Protein AF-A0A3D4NEM4-F1 (afdb_monomer)

Sequence (146 aa):
MVTKKMFQANRDSTIRMKALLQDLSDQQLLSVMPNGWSVSVTLAHLAFWDNRVIHLIESSKKEGKVNPSNFEDSINDIMEPFLRAIPAAEAAAMAVRNAETLDLMLEECSDELLNQLDVVNHRWVDRSLHRNSHLDEIEALLKTAD

Foldseek 3Di:
DVVVVVVVVVVVVVVVVVVVVVPDDPVQQQDADPVRDGVVRVVVVVLLVVLLVVQQVVVCVVVVHRDPPDCVVCVCVSCVVVLVVDDPVRNVVVVVVVVVVLVVVLVVDDPVVLVVVCVVPVCSNVVCVVVVVVVVVVVVVVVVVD

Solvent-accessible surface area (backbone atoms only — not comparable to full-atom values): 8395 Å² total; per-residue (Å²): 117,66,67,65,51,53,56,49,51,56,49,52,52,51,51,51,51,54,58,54,59,75,75,56,50,74,70,57,36,62,39,68,43,98,88,72,43,27,44,48,55,52,51,51,50,54,52,48,58,52,38,46,52,50,50,39,54,53,52,14,62,75,69,75,42,90,52,86,65,59,62,83,78,46,43,63,74,49,41,45,72,59,60,68,69,45,56,68,70,56,50,56,50,48,55,50,55,52,48,57,51,47,53,55,52,60,73,70,48,52,70,69,58,52,51,59,46,32,75,76,37,49,57,76,69,47,46,61,71,55,52,47,59,53,49,51,54,51,51,55,52,57,71,71,74,115

Radius of gyration: 20.89 Å; Cα contacts (8 Å, |Δi|>4): 49; chains: 1; bounding box: 42×61×44 Å

Structure (mmCIF, N/CA/C/O backbone):
data_AF-A0A3D4NEM4-F1
#
_entry.id   AF-A0A3D4NEM4-F1
#
loop_
_atom_site.group_PDB
_atom_site.id
_atom_site.type_symbol
_atom_site.label_atom_id
_atom_site.label_alt_id
_atom_site.label_comp_id
_atom_site.label_asym_id
_atom_site.label_entity_id
_atom_site.label_seq_id
_atom_site.pdbx_PDB_ins_code
_atom_site.Cartn_x
_atom_site.Cartn_y
_atom_site.Cartn_z
_atom_site.occupancy
_atom_site.B_iso_or_equiv
_atom_site.auth_seq_id
_atom_site.auth_comp_id
_atom_site.auth_asym_id
_atom_site.auth_atom_id
_atom_site.pdbx_PDB_model_num
ATOM 1 N N . MET A 1 1 ? 1.035 36.791 5.334 1.00 66.31 1 MET A N 1
ATOM 2 C CA . MET A 1 1 ? 2.490 36.531 5.193 1.00 66.31 1 MET A CA 1
ATOM 3 C C . MET A 1 1 ? 2.848 35.049 5.333 1.00 66.31 1 MET A C 1
ATOM 5 O O . MET A 1 1 ? 3.611 34.573 4.506 1.00 66.31 1 MET A O 1
ATOM 9 N N . VAL A 1 2 ? 2.263 34.294 6.277 1.00 76.19 2 VAL A N 1
ATOM 10 C CA . VAL A 1 2 ? 2.565 32.855 6.479 1.00 76.19 2 VAL A CA 1
ATOM 11 C C . VAL A 1 2 ? 2.064 31.956 5.335 1.00 76.19 2 VAL A C 1
ATOM 13 O O . VAL A 1 2 ? 2.837 31.181 4.788 1.00 76.19 2 VAL A O 1
ATOM 16 N N . THR A 1 3 ? 0.819 32.122 4.876 1.00 83.25 3 THR A N 1
ATOM 17 C CA . THR A 1 3 ? 0.235 31.296 3.797 1.00 83.25 3 THR A CA 1
ATOM 18 C C . THR A 1 3 ? 0.995 31.383 2.473 1.00 83.25 3 THR A C 1
ATOM 20 O O . THR A 1 3 ? 1.266 30.366 1.845 1.00 83.25 3 THR A O 1
ATOM 23 N N . LYS A 1 4 ? 1.422 32.590 2.072 1.00 83.19 4 LYS A N 1
ATOM 24 C CA . LYS A 1 4 ? 2.245 32.771 0.863 1.00 83.19 4 LYS A CA 1
ATOM 25 C C . LYS A 1 4 ? 3.601 32.063 0.983 1.00 83.19 4 LYS A C 1
ATOM 27 O O . LYS A 1 4 ? 4.058 31.487 0.003 1.00 83.19 4 LYS A O 1
ATOM 32 N N . LYS A 1 5 ? 4.207 32.059 2.179 1.00 91.81 5 LYS A N 1
ATOM 33 C CA . LYS A 1 5 ? 5.460 31.341 2.458 1.00 91.81 5 LYS A CA 1
ATOM 34 C C . LYS A 1 5 ? 5.275 29.820 2.372 1.00 91.81 5 LYS A C 1
ATOM 36 O O . LYS A 1 5 ? 6.119 29.162 1.781 1.00 91.81 5 LYS A O 1
ATOM 41 N N . MET A 1 6 ? 4.164 29.278 2.885 1.00 94.56 6 MET A N 1
ATOM 42 C CA . MET A 1 6 ? 3.843 27.844 2.767 1.00 94.56 6 MET A CA 1
ATOM 43 C C . MET A 1 6 ? 3.659 27.419 1.306 1.00 94.56 6 MET A C 1
ATOM 45 O O . MET A 1 6 ? 4.248 26.439 0.868 1.00 94.56 6 MET A O 1
ATOM 49 N N . PHE A 1 7 ? 2.908 28.193 0.517 1.00 96.12 7 PHE A N 1
ATOM 50 C CA . PHE A 1 7 ? 2.728 27.887 -0.905 1.00 96.12 7 PHE A CA 1
ATOM 51 C C . PHE A 1 7 ? 4.034 27.958 -1.693 1.00 96.12 7 PHE A C 1
ATOM 53 O O . PHE A 1 7 ? 4.228 27.160 -2.605 1.00 96.12 7 PHE A O 1
ATOM 60 N N . GLN A 1 8 ? 4.926 28.891 -1.352 1.00 95.75 8 GLN A N 1
ATOM 61 C CA . GLN A 1 8 ? 6.250 28.933 -1.962 1.00 95.75 8 GLN A CA 1
ATOM 62 C C . GLN A 1 8 ? 7.067 27.692 -1.588 1.00 95.75 8 GLN A C 1
ATOM 64 O O . GLN A 1 8 ? 7.562 27.022 -2.483 1.00 95.75 8 GLN A O 1
ATOM 69 N N . ALA A 1 9 ? 7.105 27.320 -0.307 1.00 97.06 9 ALA A N 1
ATOM 70 C CA . ALA A 1 9 ? 7.818 26.128 0.149 1.00 97.06 9 ALA A CA 1
ATOM 71 C C . ALA A 1 9 ? 7.327 24.838 -0.540 1.00 97.06 9 ALA A C 1
ATOM 73 O O . ALA A 1 9 ? 8.149 24.028 -0.959 1.00 97.06 9 ALA A O 1
ATOM 74 N N . ASN A 1 10 ? 6.012 24.676 -0.731 1.00 97.81 10 ASN A N 1
ATOM 75 C CA . ASN A 1 10 ? 5.445 23.528 -1.454 1.00 97.81 10 ASN A CA 1
ATOM 76 C C . ASN A 1 10 ? 5.862 23.505 -2.936 1.00 97.81 10 ASN A C 1
ATOM 78 O O . ASN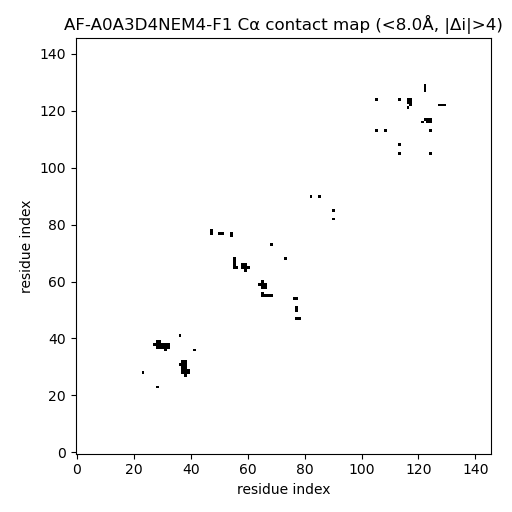 A 1 10 ? 6.097 22.444 -3.517 1.00 97.81 10 ASN A O 1
ATOM 82 N N . ARG A 1 11 ? 5.951 24.676 -3.580 1.00 98.06 11 ARG A N 1
ATOM 83 C CA . ARG A 1 11 ? 6.441 24.767 -4.964 1.00 98.06 11 ARG A CA 1
ATOM 84 C C . ARG A 1 11 ? 7.927 24.451 -5.039 1.00 98.06 11 ARG A C 1
ATOM 86 O O . ARG A 1 11 ? 8.325 23.674 -5.900 1.00 98.06 11 ARG A O 1
ATOM 93 N N . ASP A 1 12 ? 8.719 25.004 -4.129 1.00 98.12 12 ASP A N 1
ATOM 94 C CA . ASP A 1 12 ? 10.164 24.785 -4.079 1.00 98.12 12 ASP A CA 1
ATOM 95 C C . ASP A 1 12 ? 10.488 23.301 -3.852 1.00 98.12 12 ASP A C 1
ATOM 97 O O . ASP A 1 12 ? 11.355 22.750 -4.532 1.00 98.12 12 ASP A O 1
ATOM 101 N N . SER A 1 13 ? 9.751 22.616 -2.968 1.00 98.12 13 SER A N 1
ATOM 102 C CA . SER A 1 13 ? 9.912 21.171 -2.761 1.00 98.12 13 SER A CA 1
ATOM 103 C C . SER A 1 13 ? 9.538 20.362 -4.007 1.00 98.12 13 SER A C 1
ATOM 105 O O . SER A 1 13 ? 10.269 19.443 -4.374 1.00 98.12 13 SER A O 1
ATOM 107 N N . THR A 1 14 ? 8.468 20.744 -4.711 1.00 98.31 14 THR A N 1
ATOM 108 C CA . THR A 1 14 ? 8.068 20.116 -5.982 1.00 98.31 14 THR A CA 1
ATOM 109 C C . THR A 1 14 ? 9.139 20.299 -7.062 1.00 98.31 14 THR A C 1
ATOM 111 O O . THR A 1 14 ? 9.471 19.350 -7.771 1.00 98.31 14 THR A O 1
ATOM 114 N N . ILE A 1 15 ? 9.701 21.506 -7.194 1.00 98.25 15 ILE A N 1
ATOM 115 C CA . ILE A 1 15 ? 10.774 21.805 -8.157 1.00 98.25 15 ILE A CA 1
ATOM 116 C C . ILE A 1 15 ? 12.010 20.962 -7.844 1.00 98.25 15 ILE A C 1
ATOM 118 O O . ILE A 1 15 ? 12.564 20.327 -8.739 1.00 98.25 15 ILE A O 1
ATOM 122 N N . ARG A 1 16 ? 12.406 20.903 -6.569 1.00 98.00 16 ARG A N 1
ATOM 123 C CA . ARG A 1 16 ? 13.533 20.082 -6.120 1.00 98.00 16 ARG A CA 1
ATOM 124 C C . ARG A 1 16 ? 13.319 18.600 -6.423 1.00 98.00 16 ARG A C 1
ATOM 126 O O . ARG A 1 16 ? 14.247 17.951 -6.892 1.00 98.00 16 ARG A O 1
ATOM 133 N N . MET A 1 17 ? 12.120 18.071 -6.174 1.00 97.88 17 MET A N 1
ATOM 134 C CA . MET A 1 17 ? 11.792 16.677 -6.484 1.00 97.88 17 MET A CA 1
ATOM 135 C C . MET A 1 17 ? 11.901 16.403 -7.986 1.00 97.88 17 MET A C 1
ATOM 137 O O . MET A 1 17 ? 12.536 15.432 -8.378 1.00 97.88 17 MET A O 1
ATOM 141 N N . LYS A 1 18 ? 11.360 17.286 -8.835 1.00 97.56 18 LYS A N 1
ATOM 142 C CA . LYS A 1 18 ? 11.472 17.154 -10.297 1.00 97.56 18 LYS A CA 1
ATOM 143 C C . LYS A 1 18 ? 12.923 17.148 -10.773 1.00 97.56 18 LYS A C 1
ATOM 145 O O . LYS A 1 18 ? 13.278 16.280 -11.557 1.00 97.56 18 LYS A O 1
ATOM 150 N N . ALA A 1 19 ? 13.738 18.085 -10.288 1.00 96.94 19 ALA A N 1
ATOM 151 C CA . ALA A 1 19 ? 15.153 18.157 -10.645 1.00 96.94 19 ALA A CA 1
ATOM 152 C C . ALA A 1 19 ? 15.901 16.882 -10.227 1.00 96.94 19 ALA A C 1
ATOM 154 O O . ALA A 1 19 ? 16.622 16.311 -11.030 1.00 96.94 19 ALA A O 1
ATOM 155 N N . LEU A 1 20 ? 15.657 16.384 -9.008 1.00 96.62 20 LEU A N 1
ATOM 156 C CA . LEU A 1 20 ? 16.258 15.136 -8.539 1.00 96.62 20 LEU A CA 1
ATOM 157 C C . LEU A 1 20 ? 15.902 13.952 -9.448 1.00 96.62 20 LEU A C 1
ATOM 159 O O . LEU A 1 20 ? 16.785 13.194 -9.824 1.00 96.62 20 LEU A O 1
ATOM 163 N N . LEU A 1 21 ? 14.622 13.786 -9.794 1.00 95.06 21 LEU A N 1
ATOM 164 C CA . LEU A 1 21 ? 14.157 12.633 -10.571 1.00 95.06 21 LEU A CA 1
ATOM 165 C C . LEU A 1 21 ? 14.619 12.648 -12.034 1.00 95.06 21 LEU A C 1
ATOM 167 O O . LEU A 1 21 ? 14.684 11.584 -12.637 1.00 95.06 21 LEU A O 1
ATOM 171 N N . GLN A 1 22 ? 14.943 13.814 -12.601 1.00 95.12 22 GLN A N 1
ATOM 172 C CA . GLN A 1 22 ? 15.492 13.906 -13.961 1.00 95.12 22 GLN A CA 1
ATOM 173 C C . GLN A 1 22 ? 16.869 13.244 -14.091 1.00 95.12 22 GLN A C 1
ATOM 175 O O . GLN A 1 22 ? 17.193 12.735 -15.161 1.00 95.12 22 GLN A O 1
ATOM 180 N N . ASP A 1 23 ? 17.643 13.226 -13.007 1.00 91.19 23 ASP A N 1
ATOM 181 C CA . ASP A 1 23 ? 19.025 12.746 -13.002 1.00 91.19 23 ASP A CA 1
ATOM 182 C C . ASP A 1 23 ? 19.161 11.300 -12.483 1.00 91.19 23 ASP A C 1
ATOM 184 O O . ASP A 1 23 ? 20.266 10.751 -12.470 1.00 91.19 23 ASP A O 1
ATOM 188 N N . LEU A 1 24 ? 18.067 10.670 -12.031 1.00 95.38 24 LEU A N 1
ATOM 189 C CA . LEU A 1 24 ? 18.098 9.298 -11.517 1.00 95.38 24 LEU A CA 1
ATOM 190 C C . LEU A 1 24 ? 17.959 8.270 -12.642 1.00 95.38 24 LEU A C 1
ATOM 192 O O . LEU A 1 24 ? 17.007 8.285 -13.416 1.00 95.38 24 LEU A O 1
ATOM 196 N N . SER A 1 25 ? 18.877 7.310 -12.657 1.00 96.19 25 SER A N 1
ATOM 197 C CA . SER A 1 25 ? 18.755 6.078 -13.439 1.00 96.19 25 SER A CA 1
ATOM 198 C C . SER A 1 25 ? 17.863 5.042 -12.747 1.00 96.19 25 SER A C 1
ATOM 200 O O . SER A 1 25 ? 17.697 5.057 -11.523 1.00 96.19 25 SER A O 1
ATOM 202 N N . ASP A 1 26 ? 17.379 4.060 -13.510 1.00 95.19 26 ASP A N 1
ATOM 203 C CA . ASP A 1 26 ? 16.593 2.935 -12.984 1.00 95.19 26 ASP A CA 1
ATOM 204 C C . ASP A 1 26 ? 17.329 2.176 -11.868 1.00 95.19 26 ASP A C 1
ATOM 206 O O . ASP A 1 26 ? 16.736 1.802 -10.857 1.00 95.19 26 ASP A O 1
ATOM 2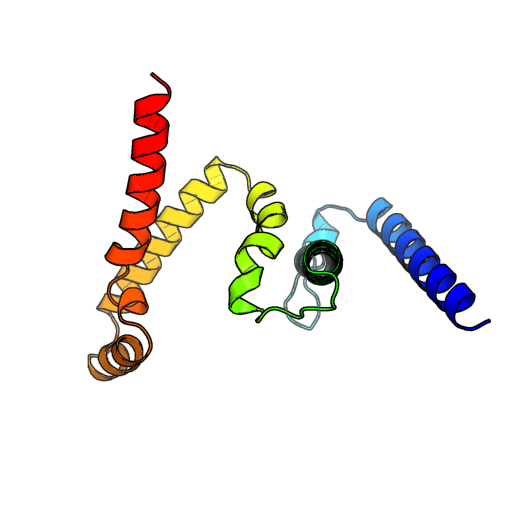10 N N . GLN A 1 27 ? 18.651 2.011 -11.983 1.00 97.00 27 GLN A N 1
ATOM 211 C CA . GLN A 1 27 ? 19.453 1.359 -10.944 1.00 97.00 27 GLN A CA 1
ATOM 212 C C . GLN A 1 27 ? 19.492 2.174 -9.641 1.00 97.00 27 GLN A C 1
ATOM 214 O O . GLN A 1 27 ? 19.472 1.610 -8.544 1.00 97.00 27 GLN A O 1
ATOM 219 N N . GLN A 1 28 ? 19.517 3.504 -9.739 1.00 97.50 28 GLN A N 1
ATOM 220 C CA . GLN A 1 28 ? 19.456 4.371 -8.563 1.00 97.50 28 GLN A CA 1
ATOM 221 C C . GLN A 1 28 ? 18.066 4.351 -7.924 1.00 97.50 28 GLN A C 1
ATOM 223 O O . GLN A 1 28 ? 17.968 4.348 -6.699 1.00 97.50 28 GLN A O 1
ATOM 228 N N . LEU A 1 29 ? 16.998 4.247 -8.720 1.00 97.06 29 LEU A N 1
ATOM 229 C CA . LEU A 1 29 ? 15.640 4.057 -8.200 1.00 97.06 29 LEU A CA 1
ATOM 230 C C . LEU A 1 29 ? 15.500 2.750 -7.398 1.00 97.06 29 LEU A C 1
ATOM 232 O O . LEU A 1 29 ? 14.749 2.702 -6.424 1.00 97.06 29 LEU A O 1
ATOM 236 N N . LEU A 1 30 ? 16.264 1.714 -7.747 1.00 97.50 30 LEU A N 1
ATOM 237 C CA . LEU A 1 30 ? 16.294 0.435 -7.028 1.00 97.50 30 LEU A CA 1
ATOM 238 C C . LEU A 1 30 ? 17.242 0.419 -5.816 1.00 97.50 30 LEU A C 1
ATOM 240 O O . LEU A 1 30 ? 17.281 -0.571 -5.086 1.00 97.50 30 LEU A O 1
ATOM 244 N N . SER A 1 31 ? 17.997 1.492 -5.566 1.00 97.69 31 SER A N 1
ATOM 245 C CA . SER A 1 31 ? 18.957 1.535 -4.457 1.00 97.69 31 SER A CA 1
ATOM 246 C C . SER A 1 31 ? 18.252 1.515 -3.101 1.00 97.69 31 SER A C 1
ATOM 248 O O . SER A 1 31 ? 17.332 2.297 -2.867 1.00 97.69 31 SER A O 1
ATOM 250 N N . VAL A 1 32 ? 18.702 0.632 -2.205 1.00 98.00 32 VAL A N 1
ATOM 251 C CA . VAL A 1 32 ? 18.116 0.428 -0.872 1.00 98.00 32 VAL A CA 1
ATOM 252 C C . VAL A 1 32 ? 18.661 1.452 0.126 1.00 98.00 32 VAL A C 1
ATOM 254 O O . VAL A 1 32 ? 19.869 1.627 0.276 1.00 98.00 32 VAL A O 1
ATOM 257 N N . MET A 1 33 ? 17.752 2.130 0.815 1.00 96.06 33 MET A N 1
ATOM 258 C CA . MET A 1 33 ? 18.005 3.093 1.880 1.00 96.06 33 MET A CA 1
ATOM 259 C C . MET A 1 33 ? 18.211 2.384 3.234 1.00 96.06 33 MET A C 1
ATOM 261 O O . MET A 1 33 ? 17.817 1.228 3.388 1.00 96.06 33 MET A O 1
ATOM 265 N N . PRO A 1 34 ? 18.771 3.054 4.264 1.00 97.00 34 PRO A N 1
ATOM 266 C CA . PRO A 1 34 ? 19.046 2.427 5.565 1.00 97.00 34 PRO A CA 1
ATOM 267 C C . PRO A 1 34 ? 17.833 1.817 6.286 1.00 97.00 34 PRO A C 1
ATOM 269 O O . PRO A 1 34 ? 18.003 0.951 7.136 1.00 97.00 34 PRO A O 1
ATOM 272 N N . ASN A 1 35 ? 16.614 2.255 5.960 1.00 94.56 35 ASN A N 1
ATOM 273 C CA . ASN A 1 35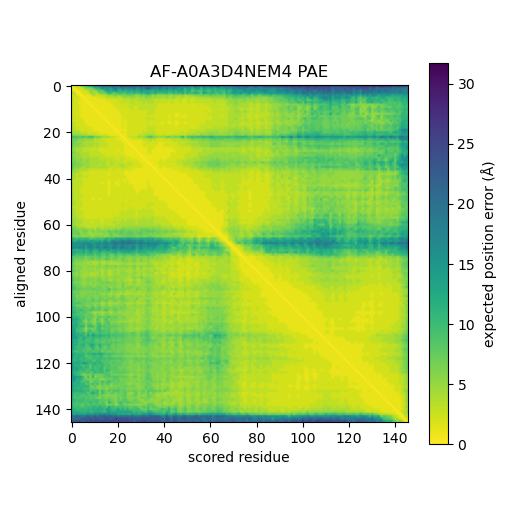 ? 15.366 1.695 6.491 1.00 94.56 35 ASN A CA 1
ATOM 274 C C . ASN A 1 35 ? 14.876 0.447 5.725 1.00 94.56 35 ASN A C 1
ATOM 276 O O . ASN A 1 35 ? 13.785 -0.041 6.000 1.00 94.56 35 ASN A O 1
ATOM 280 N N . GLY A 1 36 ? 15.646 -0.042 4.749 1.00 96.94 36 GLY A N 1
ATOM 281 C CA . GLY A 1 36 ? 15.315 -1.207 3.929 1.00 96.94 36 GLY A CA 1
ATOM 282 C C . GLY A 1 36 ? 14.434 -0.911 2.713 1.00 96.94 36 GLY A C 1
ATOM 283 O O . GLY A 1 36 ? 14.201 -1.810 1.910 1.00 96.94 36 GLY A O 1
ATOM 284 N N . TRP A 1 37 ? 13.954 0.321 2.528 1.00 97.94 37 TRP A N 1
ATOM 285 C CA . TRP A 1 37 ? 13.165 0.690 1.348 1.00 97.94 37 TRP A CA 1
ATOM 286 C C . TRP A 1 37 ? 14.060 1.101 0.192 1.00 97.94 37 TRP A C 1
ATOM 288 O O . TRP A 1 37 ? 15.076 1.755 0.401 1.00 97.94 37 TRP A O 1
ATOM 298 N N . SER A 1 38 ? 13.670 0.789 -1.043 1.00 98.00 38 SER A N 1
ATOM 299 C CA . SER A 1 38 ? 14.316 1.409 -2.197 1.00 98.00 38 SER A CA 1
ATOM 300 C C . SER A 1 38 ? 13.943 2.893 -2.315 1.00 98.00 38 SER A C 1
ATOM 302 O O . SER A 1 38 ? 12.962 3.372 -1.726 1.00 98.00 38 SER A O 1
ATOM 304 N N . VAL A 1 39 ? 14.694 3.627 -3.136 1.00 97.44 39 VAL A N 1
ATOM 305 C CA . VAL A 1 39 ? 14.323 4.990 -3.539 1.00 97.44 39 VAL A CA 1
ATOM 306 C C . VAL A 1 39 ? 12.934 4.998 -4.189 1.00 97.44 39 VAL A C 1
ATOM 308 O O . VAL A 1 39 ? 12.103 5.829 -3.828 1.00 97.44 39 VAL A O 1
ATOM 311 N N . SER A 1 40 ? 12.632 4.045 -5.077 1.00 95.81 40 SER A N 1
ATOM 312 C CA . SER A 1 40 ? 11.317 3.926 -5.721 1.00 95.81 40 SER A CA 1
ATOM 313 C C . SER A 1 40 ? 10.178 3.679 -4.726 1.00 95.81 40 SER A C 1
ATOM 315 O O . SER A 1 40 ? 9.134 4.319 -4.840 1.00 95.81 40 SER A O 1
ATOM 317 N N . VAL A 1 41 ? 10.381 2.836 -3.706 1.00 96.81 41 VAL A N 1
ATOM 318 C CA . VAL A 1 41 ? 9.394 2.610 -2.633 1.00 96.81 41 VAL A CA 1
ATOM 319 C C . VAL A 1 41 ? 9.160 3.890 -1.831 1.00 96.81 41 VAL A C 1
ATOM 321 O O . VAL A 1 41 ? 8.020 4.239 -1.533 1.00 96.81 41 VAL A O 1
ATOM 324 N N . THR A 1 42 ? 10.220 4.641 -1.533 1.00 97.81 42 THR A N 1
ATOM 325 C CA . THR A 1 42 ? 10.108 5.920 -0.816 1.00 97.81 42 THR A CA 1
ATOM 326 C C . THR A 1 42 ? 9.356 6.973 -1.639 1.00 97.81 42 THR A C 1
ATOM 328 O O . THR A 1 42 ? 8.536 7.715 -1.100 1.00 97.81 42 THR A O 1
ATOM 331 N N . LEU A 1 43 ? 9.579 7.022 -2.953 1.00 96.62 43 LEU A N 1
ATOM 332 C CA . LEU A 1 43 ? 8.844 7.912 -3.857 1.00 96.62 43 LEU A CA 1
ATOM 333 C C . LEU A 1 43 ? 7.366 7.515 -3.975 1.00 96.62 43 LEU A C 1
ATOM 335 O O . LEU A 1 43 ? 6.497 8.385 -3.924 1.00 96.62 43 LEU A O 1
ATOM 339 N N . ALA A 1 44 ? 7.069 6.216 -4.063 1.00 95.19 44 ALA A N 1
ATOM 340 C CA . ALA A 1 44 ? 5.696 5.714 -4.042 1.00 95.19 44 ALA A CA 1
ATOM 341 C C . ALA A 1 44 ? 4.986 6.067 -2.723 1.00 95.19 44 ALA A C 1
ATOM 343 O O . ALA A 1 44 ? 3.835 6.500 -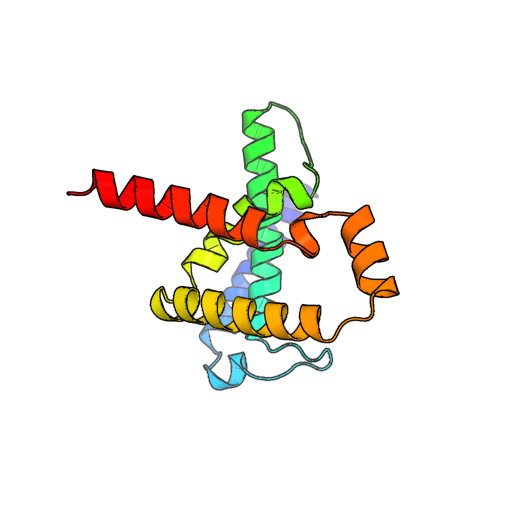2.737 1.00 95.19 44 ALA A O 1
ATOM 344 N N . HIS A 1 45 ? 5.691 5.973 -1.591 1.00 95.75 45 HIS A N 1
ATOM 345 C CA . HIS A 1 45 ? 5.186 6.399 -0.287 1.00 95.75 45 HIS A CA 1
ATOM 346 C C . HIS A 1 45 ? 4.825 7.892 -0.259 1.00 95.75 45 HIS A C 1
ATOM 348 O O . HIS A 1 45 ? 3.747 8.242 0.216 1.00 95.75 45 HIS A O 1
ATOM 354 N N . LEU A 1 46 ? 5.679 8.778 -0.790 1.00 97.06 46 LEU A N 1
ATOM 355 C CA . LEU A 1 46 ? 5.361 10.211 -0.885 1.00 97.06 46 LEU A CA 1
ATOM 356 C C . LEU A 1 46 ? 4.082 10.450 -1.695 1.00 97.06 46 LEU A C 1
ATOM 358 O O . LEU A 1 46 ? 3.175 11.139 -1.229 1.00 97.06 46 LEU A O 1
ATOM 362 N N . ALA A 1 47 ? 3.985 9.829 -2.872 1.00 96.00 47 ALA A N 1
ATOM 363 C CA . ALA A 1 47 ? 2.808 9.953 -3.722 1.00 96.00 47 ALA A CA 1
ATOM 364 C C . ALA A 1 47 ? 1.534 9.460 -3.014 1.00 96.00 47 ALA A C 1
ATOM 366 O O . ALA A 1 47 ? 0.470 10.054 -3.181 1.00 96.00 47 ALA A O 1
ATOM 367 N N . PHE A 1 48 ? 1.623 8.389 -2.217 1.00 94.38 48 PHE A N 1
ATOM 368 C CA . PHE A 1 48 ? 0.478 7.855 -1.477 1.00 94.38 48 PHE A CA 1
ATOM 369 C C . PHE A 1 48 ? -0.077 8.881 -0.482 1.00 94.38 48 PHE A C 1
ATOM 371 O O . PHE A 1 48 ? -1.284 9.133 -0.445 1.00 94.38 48 PHE A O 1
ATOM 378 N N . TRP A 1 49 ? 0.799 9.528 0.288 1.00 94.06 49 TRP A N 1
ATOM 379 C CA . TRP A 1 49 ? 0.381 10.535 1.265 1.00 94.06 49 TRP A CA 1
ATOM 380 C C . TRP A 1 49 ? -0.154 11.814 0.622 1.00 94.06 49 TRP A C 1
ATOM 382 O O . TRP A 1 49 ? -1.114 12.387 1.143 1.00 94.06 49 TRP A O 1
ATOM 392 N N . ASP A 1 50 ? 0.388 12.223 -0.526 1.00 95.81 50 ASP A N 1
ATOM 393 C CA . ASP A 1 50 ? -0.170 13.335 -1.302 1.00 95.81 50 ASP A CA 1
ATOM 394 C C . ASP A 1 50 ? -1.570 12.989 -1.841 1.00 95.81 50 ASP A C 1
ATOM 396 O O . ASP A 1 50 ? -2.500 13.788 -1.694 1.00 95.81 50 ASP A O 1
ATOM 400 N N . ASN A 1 51 ? -1.773 11.773 -2.364 1.00 93.50 51 ASN A N 1
ATOM 401 C CA . ASN A 1 51 ? -3.091 11.303 -2.812 1.00 93.50 51 ASN A CA 1
ATOM 402 C C . ASN A 1 51 ? -4.118 11.241 -1.673 1.00 93.50 51 ASN A C 1
ATOM 404 O O . ASN A 1 51 ? -5.271 11.624 -1.864 1.00 93.50 51 ASN A O 1
ATOM 408 N N . ARG A 1 52 ? -3.706 10.866 -0.456 1.00 91.88 52 ARG A N 1
ATOM 409 C CA . ARG A 1 52 ? -4.579 10.919 0.730 1.00 91.88 52 ARG A CA 1
ATOM 410 C C . ARG A 1 52 ? -5.076 12.340 1.022 1.00 91.88 52 ARG A C 1
ATOM 412 O O . ARG A 1 52 ? -6.232 12.524 1.402 1.00 91.88 52 ARG A O 1
ATOM 419 N N . VAL A 1 53 ? -4.231 13.359 0.848 1.00 93.12 53 VAL A N 1
ATOM 420 C CA . VAL A 1 53 ? -4.637 14.767 1.019 1.00 93.12 53 VAL A CA 1
ATOM 421 C C . VAL A 1 53 ? -5.546 15.227 -0.124 1.00 93.12 53 VAL A C 1
ATOM 423 O O . VAL A 1 53 ? -6.505 15.955 0.133 1.00 93.12 53 VAL A O 1
ATOM 426 N N . ILE A 1 54 ? -5.291 14.784 -1.359 1.00 93.50 54 ILE A N 1
ATOM 427 C CA . ILE A 1 54 ? -6.169 15.053 -2.509 1.00 93.50 54 ILE A CA 1
ATOM 428 C C . ILE A 1 54 ? -7.576 14.507 -2.239 1.00 93.50 54 ILE A C 1
ATOM 430 O O . ILE A 1 54 ? -8.529 15.288 -2.261 1.00 93.50 54 ILE A O 1
ATOM 434 N N . HIS A 1 55 ? -7.696 13.226 -1.874 1.00 92.00 55 HIS A N 1
ATOM 435 C CA . HIS A 1 55 ? -8.978 12.596 -1.544 1.00 92.00 55 HIS A CA 1
ATOM 436 C C . HIS A 1 55 ? -9.719 13.359 -0.436 1.00 92.00 55 HIS A C 1
ATOM 438 O O . HIS A 1 55 ? -10.894 13.685 -0.589 1.00 92.00 55 HIS A O 1
ATOM 444 N N . LEU A 1 56 ? -9.023 13.729 0.650 1.00 91.50 56 LEU A N 1
ATOM 445 C CA . LEU A 1 56 ? -9.606 14.525 1.737 1.00 91.50 56 LEU A CA 1
ATOM 446 C C . LEU A 1 56 ? -10.159 15.866 1.240 1.00 91.50 56 LEU A C 1
ATOM 448 O O . LEU A 1 56 ? -11.239 16.282 1.652 1.00 91.50 56 LEU A O 1
ATOM 452 N N . ILE A 1 57 ? -9.424 16.578 0.383 1.00 92.81 57 ILE A N 1
ATOM 453 C CA . ILE A 1 57 ? -9.879 17.860 -0.169 1.00 92.81 57 ILE A CA 1
ATOM 454 C C . ILE A 1 57 ? -11.136 17.657 -1.022 1.00 92.81 57 ILE A C 1
ATOM 456 O O . ILE A 1 57 ? -12.057 18.473 -0.954 1.00 92.81 57 ILE A O 1
ATOM 460 N N . GLU A 1 58 ? -11.185 16.601 -1.827 1.00 91.94 58 GLU A N 1
ATOM 461 C CA . GLU A 1 58 ? -12.306 16.308 -2.722 1.00 91.94 58 GLU A CA 1
ATOM 462 C C . GLU A 1 58 ? -13.564 15.878 -1.966 1.00 91.94 58 GLU A C 1
ATOM 464 O O . GLU A 1 58 ? -14.633 16.460 -2.184 1.00 91.94 58 GLU A O 1
ATOM 469 N N . SER A 1 59 ? -13.439 14.945 -1.021 1.00 89.81 59 SER A N 1
ATOM 470 C CA . SER A 1 59 ? -14.552 14.529 -0.164 1.00 89.81 59 SER A CA 1
ATOM 471 C C . SER A 1 59 ? -15.078 15.707 0.657 1.00 89.81 59 SER A C 1
ATOM 473 O O . SER A 1 59 ? -16.282 15.964 0.679 1.00 89.81 59 SER A O 1
ATOM 475 N N . SER A 1 60 ? -14.180 16.525 1.216 1.00 91.81 60 SER A N 1
ATOM 476 C CA . SER A 1 60 ? -14.569 17.697 2.006 1.00 91.81 60 SER A CA 1
ATOM 477 C C . SER A 1 60 ? -15.329 18.739 1.185 1.00 91.81 60 SER A C 1
ATOM 479 O O . SER A 1 60 ? -16.266 19.367 1.682 1.00 91.81 60 SER A O 1
ATOM 481 N N . LYS A 1 61 ? -14.958 18.928 -0.089 1.00 92.69 61 LYS A N 1
ATOM 482 C CA . LYS A 1 61 ? -15.701 19.799 -1.014 1.00 92.69 61 LYS A CA 1
ATOM 483 C C . LYS A 1 61 ? -17.098 19.255 -1.297 1.00 92.69 61 LYS A C 1
ATOM 485 O O . LYS A 1 61 ? -18.042 20.039 -1.324 1.00 92.69 61 LYS A O 1
ATOM 490 N N . LYS A 1 62 ? -17.230 17.941 -1.500 1.00 90.00 62 LYS A N 1
ATOM 491 C CA . LYS A 1 62 ? -18.515 17.276 -1.765 1.00 90.00 62 LYS A CA 1
ATOM 492 C C . LYS A 1 62 ? -19.457 17.353 -0.561 1.00 90.00 62 LYS A C 1
ATOM 494 O O . LYS A 1 62 ? -20.652 17.560 -0.732 1.00 90.00 62 LYS A O 1
ATOM 499 N N . GLU A 1 63 ? -18.918 17.211 0.645 1.00 88.81 63 GLU A N 1
ATOM 500 C CA . GLU A 1 63 ? -19.694 17.182 1.889 1.00 88.81 63 GLU A CA 1
ATOM 501 C C . GLU A 1 63 ? -19.906 18.561 2.533 1.00 88.81 63 GLU A C 1
ATOM 503 O O . GLU A 1 63 ? -20.685 18.692 3.478 1.00 88.81 63 GLU A O 1
ATOM 508 N N . GLY A 1 64 ? -19.208 19.597 2.059 1.00 93.81 64 GLY A N 1
ATOM 509 C CA . GLY A 1 64 ? -19.287 20.955 2.606 1.00 93.81 64 GLY A CA 1
ATOM 510 C C . GLY A 1 64 ? -18.626 21.129 3.980 1.00 93.81 64 GLY A C 1
ATOM 511 O O . GLY A 1 64 ? -18.797 22.167 4.619 1.00 93.81 64 GLY A O 1
ATOM 512 N N . LYS A 1 65 ? -17.867 20.135 4.449 1.00 91.75 65 LYS A N 1
ATOM 513 C CA . LYS A 1 65 ? -17.126 20.151 5.717 1.00 91.75 65 LYS A CA 1
ATOM 514 C C . LYS A 1 65 ? -15.887 19.273 5.604 1.00 91.75 65 LYS A C 1
ATOM 516 O O . LYS A 1 65 ? -15.872 18.341 4.812 1.00 91.75 65 LYS A O 1
ATOM 521 N N . VAL A 1 66 ? -14.869 19.542 6.420 1.00 90.88 66 VAL A N 1
ATOM 522 C CA . VAL A 1 66 ? -13.710 18.645 6.502 1.00 90.88 66 VAL A CA 1
ATOM 523 C C . VAL A 1 66 ? -14.157 17.325 7.117 1.00 90.88 66 VAL A C 1
ATOM 525 O O . VAL A 1 66 ? -14.555 17.300 8.282 1.00 90.88 66 VAL A O 1
ATOM 528 N N . ASN A 1 67 ? -14.090 16.251 6.335 1.00 79.19 67 ASN A N 1
ATOM 529 C CA . ASN A 1 67 ? -14.377 14.900 6.793 1.00 79.19 67 ASN A CA 1
ATOM 530 C C . ASN A 1 67 ? -13.117 14.043 6.644 1.00 79.19 67 ASN A C 1
ATOM 532 O O . ASN A 1 67 ? -12.846 13.527 5.558 1.00 79.19 67 ASN A O 1
ATOM 536 N N . PRO A 1 68 ? -12.308 13.914 7.707 1.00 71.75 68 PRO A N 1
ATOM 537 C CA . PRO A 1 68 ? -11.275 12.901 7.741 1.00 71.75 68 PRO A CA 1
ATOM 538 C C . PRO A 1 68 ? -11.975 11.552 7.930 1.00 71.75 68 PRO A C 1
ATOM 540 O O . PRO A 1 68 ? -12.142 11.097 9.061 1.00 71.75 68 PRO A O 1
ATOM 543 N N . SER A 1 69 ? -12.422 10.946 6.828 1.00 67.19 69 SER A N 1
ATOM 544 C CA . SER A 1 69 ? -12.888 9.560 6.811 1.00 67.19 69 SER A CA 1
ATOM 545 C C . SER A 1 69 ? -11.858 8.662 7.501 1.00 67.19 69 SER A C 1
ATOM 547 O O . SER A 1 69 ? -10.651 8.949 7.477 1.00 67.19 69 SER A O 1
ATOM 549 N N . ASN A 1 70 ? -12.325 7.587 8.149 1.00 72.88 70 ASN A N 1
ATOM 550 C CA . ASN A 1 70 ? -11.396 6.592 8.665 1.00 72.88 70 ASN A CA 1
ATOM 551 C C . ASN A 1 70 ? -10.545 6.098 7.490 1.00 72.88 70 ASN A C 1
ATOM 553 O O . ASN A 1 70 ? -11.028 5.924 6.368 1.00 72.88 70 ASN A O 1
ATOM 557 N N . PHE A 1 71 ? -9.251 5.932 7.743 1.00 70.19 71 PHE A N 1
ATOM 558 C CA 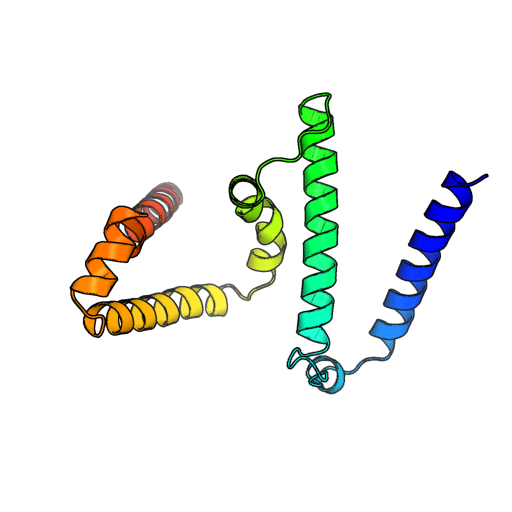. PHE A 1 71 ? -8.300 5.564 6.707 1.00 70.19 71 PHE A CA 1
ATOM 559 C C . PHE A 1 71 ? -8.726 4.263 6.019 1.00 70.19 71 PHE A C 1
ATOM 561 O O . PHE A 1 71 ? -8.683 4.198 4.799 1.00 70.19 71 PHE A O 1
ATOM 568 N N . GLU A 1 72 ? -9.246 3.303 6.785 1.00 72.31 72 GLU A N 1
ATOM 569 C CA . GLU A 1 72 ? -9.772 2.021 6.300 1.00 72.31 72 GLU A CA 1
ATOM 570 C C . GLU A 1 72 ? -10.892 2.172 5.261 1.00 72.31 72 GLU A C 1
ATOM 572 O O . GLU A 1 72 ? -10.906 1.433 4.281 1.00 72.31 72 GLU A O 1
ATOM 577 N N . ASP A 1 73 ? -11.774 3.163 5.415 1.00 77.38 73 ASP A N 1
ATOM 578 C CA . ASP A 1 73 ? -12.891 3.373 4.486 1.00 77.38 73 ASP A CA 1
ATOM 579 C C . ASP A 1 73 ? -12.422 4.017 3.174 1.00 77.38 73 ASP A C 1
ATOM 581 O O . ASP A 1 73 ? -12.938 3.726 2.100 1.00 77.38 73 ASP A O 1
ATOM 585 N N . SER A 1 74 ? -11.426 4.904 3.258 1.00 83.94 74 SER A N 1
ATOM 586 C CA . SER A 1 74 ? -10.930 5.683 2.110 1.00 83.94 74 SER A CA 1
ATOM 587 C C . SER A 1 74 ? -9.766 5.037 1.360 1.00 83.94 74 SER A C 1
ATOM 589 O O . SER A 1 74 ? -9.400 5.499 0.278 1.00 83.94 74 SER A O 1
ATOM 591 N N . ILE A 1 75 ? -9.150 3.988 1.914 1.00 88.94 75 ILE A N 1
ATOM 592 C CA . ILE A 1 75 ? -7.876 3.478 1.397 1.00 88.94 75 ILE A CA 1
ATOM 593 C C . ILE A 1 75 ? -7.990 2.930 -0.024 1.00 88.94 75 ILE A C 1
ATOM 595 O O . ILE A 1 75 ? -7.062 3.112 -0.805 1.00 88.94 75 ILE A O 1
ATOM 599 N N . ASN A 1 76 ? -9.125 2.324 -0.382 1.00 87.94 76 ASN A N 1
ATOM 600 C CA . ASN A 1 76 ? -9.344 1.781 -1.723 1.00 87.94 76 ASN A CA 1
ATOM 601 C C . ASN A 1 76 ? -9.313 2.890 -2.783 1.00 87.94 76 ASN A C 1
ATOM 603 O O . ASN A 1 76 ? -8.594 2.767 -3.773 1.00 87.94 76 ASN A O 1
ATOM 607 N N . ASP A 1 77 ? -10.008 4.001 -2.529 1.00 88.50 77 ASP A N 1
ATOM 608 C CA . ASP A 1 77 ? -10.020 5.164 -3.421 1.00 88.50 77 ASP A CA 1
ATOM 609 C C . ASP A 1 77 ? -8.633 5.818 -3.505 1.00 88.50 77 ASP A C 1
ATOM 611 O O . ASP A 1 77 ? -8.191 6.230 -4.574 1.00 88.50 77 ASP A O 1
ATOM 615 N N . ILE A 1 78 ? -7.910 5.884 -2.382 1.00 91.81 78 ILE A N 1
ATOM 616 C CA . ILE A 1 78 ? -6.552 6.447 -2.335 1.00 91.81 78 ILE A CA 1
ATOM 617 C C . ILE A 1 78 ? -5.552 5.549 -3.085 1.00 91.81 78 ILE A C 1
ATOM 619 O O . ILE A 1 78 ? -4.604 6.048 -3.697 1.00 91.81 78 ILE A O 1
ATOM 623 N N . MET A 1 79 ? -5.740 4.227 -3.036 1.00 92.44 79 MET A N 1
ATOM 624 C CA . MET A 1 79 ? -4.862 3.245 -3.673 1.00 92.44 79 MET A CA 1
ATOM 625 C C . MET A 1 79 ? -5.128 3.042 -5.164 1.00 92.44 79 MET A C 1
ATOM 627 O O . MET A 1 79 ? -4.214 2.633 -5.879 1.00 92.44 79 MET A O 1
ATOM 631 N N . GLU A 1 80 ? -6.330 3.341 -5.647 1.00 92.88 80 GLU A N 1
ATOM 632 C CA . GLU A 1 80 ? -6.741 3.172 -7.044 1.00 92.88 80 GLU A CA 1
ATOM 633 C C . GLU A 1 80 ? -5.701 3.646 -8.089 1.00 92.88 80 GLU A C 1
ATOM 635 O O . GLU A 1 80 ? -5.339 2.838 -8.954 1.00 92.88 80 GLU A O 1
ATOM 640 N N . PRO A 1 81 ? -5.109 4.859 -8.010 1.00 92.56 81 PRO A N 1
ATOM 641 C CA . PRO A 1 81 ? -4.092 5.289 -8.976 1.00 92.56 81 PRO A CA 1
ATOM 642 C C . PRO A 1 81 ? -2.814 4.435 -8.952 1.00 92.56 81 PRO A C 1
ATOM 644 O O . PRO A 1 81 ? -2.167 4.269 -9.986 1.00 92.56 81 PRO A O 1
ATOM 647 N N . PHE A 1 82 ? -2.450 3.864 -7.802 1.00 92.75 82 PHE A N 1
ATOM 648 C CA . PHE A 1 82 ? -1.297 2.966 -7.680 1.00 92.75 82 PHE A CA 1
ATOM 649 C C . PHE A 1 82 ? -1.601 1.601 -8.278 1.00 92.75 82 PHE A C 1
ATOM 651 O O . PHE A 1 82 ? -0.776 1.056 -9.007 1.00 92.75 82 PHE A O 1
ATOM 658 N N . LEU A 1 83 ? -2.800 1.074 -8.019 1.00 93.75 83 LEU A N 1
ATOM 659 C CA . LEU A 1 83 ? -3.256 -0.191 -8.590 1.00 93.75 83 LEU A CA 1
ATOM 660 C C . LEU A 1 83 ? -3.281 -0.123 -10.124 1.00 93.75 83 LEU A C 1
ATOM 662 O O . LEU A 1 83 ? -2.852 -1.066 -10.782 1.00 93.75 83 LEU A O 1
ATOM 666 N N . ARG A 1 84 ? -3.681 1.019 -10.701 1.00 94.19 84 ARG A N 1
ATOM 667 C CA . ARG A 1 84 ? -3.643 1.252 -12.158 1.00 94.19 84 ARG A CA 1
ATOM 668 C C . ARG A 1 84 ? -2.238 1.326 -12.754 1.00 94.19 84 ARG A C 1
ATOM 670 O O . ARG A 1 84 ? -2.091 1.107 -13.953 1.00 94.19 84 ARG A O 1
ATOM 677 N N . ALA A 1 85 ? -1.225 1.661 -11.958 1.00 94.31 85 ALA A N 1
ATOM 678 C CA . ALA A 1 85 ? 0.157 1.725 -12.427 1.00 94.31 85 ALA A CA 1
ATOM 679 C C . ALA A 1 85 ? 0.805 0.334 -12.557 1.00 94.31 85 ALA A C 1
ATOM 681 O O . ALA A 1 85 ? 1.842 0.199 -13.207 1.00 94.31 85 ALA A O 1
ATOM 682 N N . ILE A 1 86 ? 0.204 -0.701 -11.959 1.00 94.25 86 ILE A N 1
ATOM 683 C CA . ILE A 1 86 ? 0.670 -2.083 -12.073 1.00 94.25 86 ILE A CA 1
ATOM 684 C C . ILE A 1 86 ? 0.278 -2.623 -13.460 1.00 94.25 86 ILE A C 1
ATOM 686 O O . ILE A 1 86 ? -0.892 -2.532 -13.839 1.00 94.25 86 ILE A O 1
ATOM 690 N N . PRO A 1 87 ? 1.208 -3.218 -14.234 1.00 96.12 87 PRO A N 1
ATOM 691 C CA . PRO A 1 87 ? 0.861 -3.877 -15.490 1.00 96.12 87 PRO A CA 1
ATOM 692 C C . PRO A 1 87 ? -0.239 -4.928 -15.284 1.00 96.12 87 PRO A C 1
ATOM 694 O O . PRO A 1 87 ? -0.141 -5.746 -14.375 1.00 96.12 87 PRO A O 1
ATOM 697 N N . ALA A 1 88 ? -1.262 -4.953 -16.145 1.00 95.31 88 ALA A N 1
ATOM 698 C CA . ALA A 1 88 ? -2.443 -5.807 -15.952 1.00 95.31 88 ALA A CA 1
ATOM 699 C C . ALA A 1 88 ? -2.104 -7.300 -15.766 1.00 95.31 88 ALA A C 1
ATOM 701 O O . ALA A 1 88 ? -2.663 -7.960 -14.892 1.00 95.31 88 ALA A O 1
ATOM 702 N N . ALA A 1 89 ? -1.149 -7.818 -16.545 1.00 96.75 89 ALA A N 1
ATOM 703 C CA . ALA A 1 89 ? -0.673 -9.194 -16.404 1.00 96.75 89 ALA A CA 1
ATOM 704 C C . ALA A 1 89 ? 0.011 -9.441 -15.048 1.00 96.75 89 ALA A C 1
ATOM 706 O O . ALA A 1 89 ? -0.186 -10.493 -14.444 1.00 96.75 89 ALA A O 1
ATOM 707 N N . GLU A 1 90 ? 0.769 -8.462 -14.549 1.00 97.81 90 GLU A N 1
ATOM 708 C CA . GLU A 1 90 ? 1.413 -8.553 -13.240 1.00 97.81 90 GLU A CA 1
ATOM 709 C C . GLU A 1 90 ? 0.373 -8.498 -12.119 1.00 97.81 90 GLU A C 1
ATOM 711 O O . GLU A 1 90 ? 0.433 -9.310 -11.204 1.00 97.81 90 GLU A O 1
ATOM 716 N N . ALA A 1 91 ? -0.635 -7.626 -12.219 1.00 96.88 91 ALA A N 1
ATOM 717 C CA . ALA A 1 91 ? -1.724 -7.559 -11.246 1.00 96.88 91 ALA A CA 1
ATOM 718 C C . ALA A 1 91 ? -2.498 -8.889 -11.152 1.00 96.88 91 ALA A C 1
ATOM 720 O O . ALA A 1 91 ? -2.738 -9.387 -10.051 1.00 96.88 91 ALA A O 1
ATOM 721 N N . ALA A 1 92 ? -2.832 -9.502 -12.295 1.00 97.50 92 ALA A N 1
ATOM 722 C CA . ALA A 1 92 ? -3.496 -10.805 -12.337 1.00 97.50 92 ALA A CA 1
ATOM 723 C C . ALA A 1 92 ? -2.623 -11.912 -11.723 1.00 97.50 92 ALA A C 1
ATOM 725 O O . ALA A 1 92 ? -3.091 -12.690 -10.891 1.00 97.50 92 ALA A O 1
ATOM 726 N N . ALA A 1 93 ? -1.336 -11.953 -12.077 1.00 97.88 93 ALA A N 1
ATOM 727 C CA . ALA A 1 93 ? -0.409 -12.935 -11.531 1.00 97.88 93 ALA A CA 1
ATOM 728 C C . ALA A 1 93 ? -0.180 -12.740 -10.020 1.00 97.88 93 ALA A C 1
ATOM 730 O O . ALA A 1 93 ? -0.155 -13.716 -9.275 1.00 97.88 93 ALA A O 1
ATOM 731 N N . MET A 1 94 ? -0.062 -11.495 -9.545 1.00 97.81 94 MET A N 1
ATOM 732 C CA . MET A 1 94 ? 0.035 -11.168 -8.119 1.00 97.81 94 MET A CA 1
ATOM 733 C C . MET A 1 94 ? -1.188 -11.652 -7.338 1.00 97.81 94 MET A C 1
ATOM 735 O O . MET A 1 94 ? -1.023 -12.208 -6.253 1.00 97.81 94 MET A O 1
ATOM 739 N N . ALA A 1 95 ? -2.398 -11.463 -7.876 1.00 98.00 95 ALA A N 1
ATOM 740 C CA . ALA A 1 95 ? -3.627 -11.902 -7.221 1.00 98.00 95 ALA A CA 1
ATOM 741 C C . ALA A 1 95 ? -3.632 -13.420 -6.979 1.00 98.00 95 ALA A C 1
ATOM 743 O O . ALA A 1 95 ? -3.921 -13.852 -5.863 1.00 98.00 95 ALA A O 1
ATOM 744 N N . VAL A 1 96 ? -3.245 -14.213 -7.986 1.00 98.31 96 VAL A N 1
ATOM 745 C CA . VAL A 1 96 ? -3.150 -15.679 -7.876 1.00 98.31 96 VAL A CA 1
ATOM 746 C C . VAL A 1 96 ? -2.057 -16.085 -6.890 1.00 98.31 96 VAL A C 1
ATOM 748 O O . VAL A 1 96 ? -2.349 -16.772 -5.916 1.00 98.31 96 VAL A O 1
ATOM 751 N N . ARG A 1 97 ? -0.824 -15.589 -7.067 1.00 98.44 97 ARG A N 1
ATOM 752 C CA . ARG A 1 97 ? 0.313 -15.964 -6.205 1.00 98.44 97 ARG A CA 1
ATOM 753 C C . ARG A 1 97 ? 0.055 -15.661 -4.729 1.00 98.44 97 ARG A C 1
ATOM 755 O O . ARG A 1 97 ? 0.395 -16.462 -3.860 1.00 98.44 97 ARG A O 1
ATOM 762 N N . ASN A 1 98 ? -0.541 -14.507 -4.430 1.00 98.06 98 ASN A N 1
ATOM 763 C CA . ASN A 1 98 ? -0.854 -14.129 -3.053 1.00 98.06 98 ASN A CA 1
ATOM 764 C C . ASN A 1 98 ? -2.012 -14.953 -2.482 1.00 98.06 98 ASN A C 1
ATOM 766 O O . ASN A 1 98 ? -2.003 -15.241 -1.288 1.00 98.06 98 ASN A O 1
ATOM 770 N N . ALA A 1 99 ? -3.001 -15.322 -3.304 1.00 98.44 99 ALA A N 1
ATOM 771 C CA . ALA A 1 99 ? -4.071 -16.213 -2.875 1.00 98.44 99 ALA A CA 1
ATOM 772 C C . ALA A 1 99 ? -3.511 -17.589 -2.499 1.00 98.44 99 ALA A C 1
ATOM 774 O O . ALA A 1 99 ? -3.729 -18.018 -1.374 1.00 98.44 99 ALA A O 1
ATOM 775 N N . GLU A 1 100 ? -2.704 -18.196 -3.374 1.00 98.50 100 GLU A N 1
ATOM 776 C CA . GLU A 1 100 ? -2.043 -19.486 -3.126 1.00 98.50 100 GLU A CA 1
ATOM 777 C C . GLU A 1 100 ? -1.154 -19.444 -1.876 1.00 98.50 100 GLU A C 1
ATOM 779 O O . GLU A 1 100 ? -1.212 -20.336 -1.036 1.00 98.50 100 GLU A O 1
ATOM 784 N N . THR A 1 101 ? -0.363 -18.377 -1.714 1.00 98.56 101 THR A N 1
ATOM 785 C CA . THR A 1 101 ? 0.494 -18.207 -0.531 1.00 98.56 101 THR A CA 1
ATOM 786 C C . THR A 1 101 ? -0.333 -18.111 0.750 1.00 98.56 101 THR A C 1
ATOM 788 O O . THR A 1 101 ? -0.002 -18.753 1.742 1.00 98.56 101 THR A O 1
ATOM 791 N N . LEU A 1 102 ? -1.408 -17.316 0.747 1.00 98.25 102 LEU A N 1
ATOM 792 C CA . LEU A 1 102 ? -2.268 -17.161 1.919 1.00 98.25 102 LEU A CA 1
ATOM 793 C C . LEU A 1 102 ? -3.006 -18.459 2.258 1.00 98.25 102 LEU A C 1
ATOM 795 O O . LEU A 1 102 ? -3.151 -18.767 3.436 1.00 98.25 102 LEU A O 1
ATOM 799 N N . ASP A 1 103 ? -3.444 -19.209 1.250 1.00 98.50 103 ASP A N 1
ATOM 800 C CA . ASP A 1 103 ? -4.141 -20.478 1.454 1.00 98.50 103 ASP A CA 1
ATOM 801 C C . ASP A 1 103 ? -3.220 -21.477 2.174 1.00 98.50 103 ASP A C 1
ATOM 803 O O . ASP A 1 103 ? -3.591 -21.994 3.226 1.00 98.50 103 ASP A O 1
ATOM 807 N N . LEU A 1 104 ? -1.970 -21.625 1.711 1.00 98.38 104 LEU A N 1
ATOM 808 C CA . LEU A 1 104 ? -0.955 -22.442 2.391 1.00 98.38 104 LEU A CA 1
ATOM 809 C C . LEU A 1 104 ? -0.671 -21.957 3.820 1.00 98.38 104 LEU A C 1
ATOM 811 O O . LEU A 1 104 ? -0.608 -22.753 4.752 1.00 98.38 104 LEU A O 1
ATOM 815 N N . MET A 1 105 ? -0.531 -20.643 4.022 1.00 98.12 105 MET A N 1
ATOM 816 C CA . MET A 1 105 ? -0.281 -20.087 5.356 1.00 98.12 105 MET A CA 1
ATOM 817 C C . MET A 1 105 ? -1.428 -20.364 6.333 1.00 98.12 105 MET A C 1
ATOM 819 O O . MET A 1 105 ? -1.171 -20.619 7.508 1.00 98.12 105 MET A O 1
ATOM 823 N N . LEU A 1 106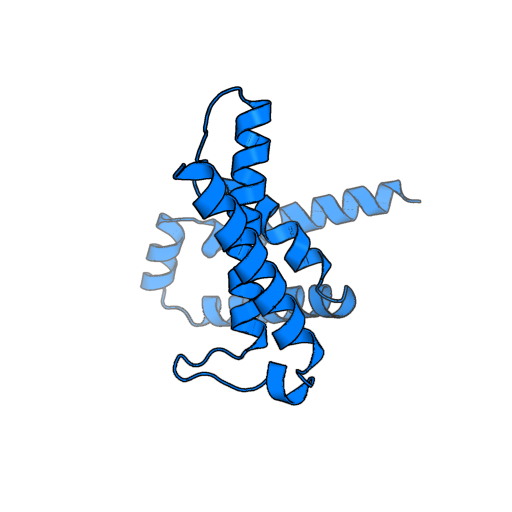 ? -2.682 -20.291 5.878 1.00 98.19 106 LEU A N 1
ATOM 824 C CA . LEU A 1 106 ? -3.848 -20.581 6.714 1.00 98.19 106 LEU A CA 1
ATOM 825 C C . LEU A 1 106 ? -3.920 -22.070 7.076 1.00 98.19 106 LEU A C 1
ATOM 827 O O . LEU A 1 106 ? -4.239 -22.383 8.220 1.00 98.19 106 LEU A O 1
ATOM 831 N N . GLU A 1 107 ? -3.570 -22.970 6.153 1.00 97.94 107 GLU A N 1
ATOM 832 C CA . GLU A 1 107 ? -3.483 -24.417 6.414 1.00 97.94 107 GLU A CA 1
ATOM 833 C C . GLU A 1 107 ? -2.398 -24.774 7.445 1.00 97.94 107 GLU A C 1
ATOM 835 O O . GLU A 1 107 ? -2.544 -25.736 8.198 1.00 97.94 107 GLU A O 1
ATOM 840 N N . GLU A 1 108 ? -1.317 -23.993 7.505 1.00 97.94 108 GLU A N 1
ATOM 841 C CA . GLU A 1 108 ? -0.211 -24.183 8.451 1.00 97.94 108 GLU A CA 1
ATOM 842 C C . GLU A 1 108 ? -0.440 -23.511 9.821 1.00 97.94 108 GLU A C 1
ATOM 844 O O . GLU A 1 108 ? 0.321 -23.748 10.766 1.00 97.94 108 GLU A O 1
ATOM 849 N N . CYS A 1 109 ? -1.468 -22.665 9.961 1.00 97.88 109 CYS A N 1
ATOM 850 C CA . CYS A 1 109 ? -1.779 -21.992 11.222 1.00 97.88 109 CYS A CA 1
ATOM 851 C C . CYS A 1 109 ? -2.320 -22.970 12.276 1.00 97.88 109 CYS A C 1
ATOM 853 O O . CYS A 1 109 ? -3.022 -23.930 11.975 1.00 97.88 109 CYS A O 1
ATOM 855 N N . SER A 1 110 ? -2.046 -22.691 13.554 1.00 98.19 110 SER A N 1
ATOM 856 C CA . SER A 1 110 ? -2.687 -23.425 14.647 1.00 98.19 110 SER A CA 1
ATOM 857 C C . SER A 1 110 ? -4.163 -23.043 14.783 1.00 98.19 110 SER A C 1
ATOM 859 O O . SER A 1 110 ? -4.531 -21.889 14.554 1.00 98.19 110 SER A O 1
ATOM 861 N N . ASP A 1 111 ? -4.989 -23.977 15.262 1.00 98.00 111 ASP A N 1
ATOM 862 C CA . ASP A 1 111 ? -6.414 -23.730 15.535 1.00 98.00 111 ASP A CA 1
ATOM 863 C C . ASP A 1 111 ? -6.633 -22.515 16.448 1.00 98.00 111 ASP A C 1
ATOM 865 O O . ASP A 1 111 ? -7.557 -21.733 16.246 1.00 98.00 111 ASP A O 1
ATOM 869 N N . GLU A 1 112 ? -5.761 -22.320 17.442 1.00 98.31 112 GLU A N 1
ATOM 870 C CA . GLU A 1 112 ? -5.819 -21.165 18.344 1.00 98.31 112 GLU A CA 1
ATOM 871 C C . GLU A 1 112 ? -5.668 -19.844 17.579 1.00 98.31 112 GLU A C 1
ATOM 873 O O . GLU A 1 112 ? -6.442 -18.912 17.793 1.00 98.31 112 GLU A O 1
ATOM 878 N N . LEU A 1 113 ? -4.705 -19.763 16.655 1.00 98.25 113 LEU A N 1
ATOM 879 C CA . LEU A 1 113 ? -4.504 -18.562 15.850 1.00 98.25 113 LEU A CA 1
ATOM 880 C C . LEU A 1 113 ? -5.664 -18.349 14.871 1.00 98.25 113 LEU A C 1
ATOM 882 O O . LEU A 1 113 ? -6.149 -17.226 14.746 1.00 98.25 113 LEU A O 1
ATOM 886 N N . LEU A 1 114 ? -6.140 -19.412 14.217 1.00 98.31 114 LEU A N 1
ATOM 887 C CA . LEU A 1 114 ? -7.291 -19.336 13.315 1.00 98.31 114 LEU A CA 1
ATOM 888 C C . LEU A 1 114 ? -8.538 -18.834 14.051 1.00 98.31 114 LEU A C 1
ATOM 890 O O . LEU A 1 114 ? -9.188 -17.912 13.568 1.00 98.31 114 LEU A O 1
ATOM 894 N N . ASN A 1 115 ? -8.816 -19.343 15.254 1.00 98.06 115 ASN A N 1
ATOM 895 C CA . ASN A 1 115 ? -9.939 -18.887 16.076 1.00 98.06 115 ASN A CA 1
ATOM 896 C C . ASN A 1 115 ? -9.806 -17.409 16.476 1.00 98.06 115 ASN A C 1
ATOM 898 O O . ASN A 1 115 ? -10.785 -16.664 16.433 1.00 98.06 115 ASN A O 1
ATOM 902 N N . GLN A 1 116 ? -8.602 -16.957 16.845 1.00 98.25 116 GLN A N 1
ATOM 903 C CA . GLN A 1 116 ? -8.360 -15.547 17.169 1.00 98.25 116 GLN A CA 1
ATOM 904 C C . GLN A 1 116 ? -8.603 -14.629 15.962 1.00 98.25 116 GLN A C 1
ATOM 906 O O . GLN A 1 116 ? -9.206 -13.566 16.119 1.00 98.25 116 GLN A O 1
ATOM 911 N N . LEU A 1 117 ? -8.165 -15.032 14.765 1.00 97.94 117 LEU A N 1
ATOM 912 C CA . LEU A 1 117 ? -8.401 -14.288 13.523 1.00 97.94 117 LEU A CA 1
ATOM 913 C C . LEU A 1 117 ? -9.891 -14.267 13.152 1.00 97.94 117 LEU A C 1
ATOM 915 O O . LEU A 1 117 ? -10.422 -13.209 12.808 1.00 97.94 117 LEU A O 1
ATOM 919 N N . ASP A 1 118 ? -10.563 -15.413 13.266 1.00 97.56 118 ASP A N 1
ATOM 920 C CA . ASP A 1 118 ? -11.971 -15.600 12.907 1.00 97.56 118 ASP A CA 1
ATOM 921 C C . ASP A 1 118 ? -12.913 -14.706 13.728 1.00 97.56 118 ASP A C 1
ATOM 923 O O . ASP A 1 118 ? -13.807 -14.059 13.178 1.00 97.56 118 ASP A O 1
ATOM 927 N N . VAL A 1 119 ? -12.650 -14.586 15.036 1.00 98.06 119 VAL A N 1
ATOM 928 C CA . VAL A 1 119 ? -13.414 -13.722 15.953 1.00 98.06 119 VAL A CA 1
ATOM 929 C C . VAL A 1 119 ? -13.334 -12.248 15.555 1.00 98.06 119 VAL A C 1
ATOM 931 O O . VAL A 1 119 ? -14.309 -11.514 15.727 1.00 98.06 119 VAL A O 1
ATOM 934 N N . VAL A 1 120 ? -12.186 -11.798 15.041 1.00 97.25 120 VAL A N 1
ATOM 935 C CA . VAL A 1 120 ? -12.024 -10.408 14.595 1.00 97.25 120 VAL A CA 1
ATOM 936 C C . VAL A 1 120 ? -12.724 -10.205 13.257 1.00 97.25 120 VAL A C 1
ATOM 938 O O . VAL A 1 120 ? -13.481 -9.246 13.091 1.00 97.25 120 VAL A O 1
ATOM 941 N N . ASN A 1 121 ? -12.476 -11.092 12.294 1.00 96.00 121 ASN A N 1
ATOM 942 C CA . ASN A 1 121 ? -13.126 -11.048 10.995 1.00 96.00 121 ASN A CA 1
ATOM 943 C C . ASN A 1 121 ? -13.094 -12.423 10.329 1.00 96.00 121 ASN A C 1
ATOM 945 O O . ASN A 1 121 ? -12.068 -12.834 9.790 1.00 96.00 121 ASN A O 1
ATOM 949 N N . HIS A 1 122 ? -14.257 -13.067 10.249 1.00 97.25 122 HIS A N 1
ATOM 950 C CA . HIS A 1 122 ? -14.416 -14.360 9.586 1.00 97.25 122 HIS A CA 1
ATOM 951 C C . HIS A 1 122 ? -13.874 -14.373 8.150 1.00 97.25 122 HIS A C 1
ATOM 953 O O . HIS A 1 122 ? -13.264 -15.347 7.715 1.00 97.25 122 HIS A O 1
ATOM 959 N N . ARG A 1 123 ? -13.995 -13.254 7.415 1.00 96.62 123 ARG A N 1
ATOM 960 C CA . ARG A 1 123 ? -13.461 -13.163 6.049 1.00 96.62 123 ARG A CA 1
ATOM 961 C C . ARG A 1 123 ? -11.939 -13.255 6.019 1.00 96.62 123 ARG A C 1
ATOM 963 O O . ARG A 1 123 ? -11.424 -13.431 4.930 1.00 96.62 123 ARG A O 1
ATOM 970 N N . TRP A 1 124 ? -11.195 -13.080 7.115 1.00 96.88 124 TRP A N 1
ATOM 971 C CA . TRP A 1 124 ? -9.735 -13.270 7.133 1.00 96.88 124 TRP A CA 1
ATOM 972 C C . TRP A 1 124 ? -9.335 -14.744 7.080 1.00 96.88 124 TRP A C 1
ATOM 974 O O . TRP A 1 124 ? -8.289 -15.046 6.511 1.00 96.88 124 TRP A O 1
ATOM 984 N N . VAL A 1 125 ? -10.182 -15.633 7.602 1.00 97.69 125 VAL A N 1
ATOM 985 C CA . VAL A 1 125 ? -9.993 -17.087 7.557 1.00 97.69 125 VAL A CA 1
ATOM 986 C C . VAL A 1 125 ? -10.705 -17.664 6.335 1.00 97.69 125 VAL A C 1
ATOM 988 O O . VAL A 1 125 ? -10.065 -18.253 5.468 1.00 97.69 125 VAL A O 1
ATOM 991 N N . ASP A 1 126 ? -12.005 -17.400 6.176 1.00 97.88 126 ASP A N 1
ATOM 992 C CA . ASP A 1 126 ? -12.733 -17.747 4.955 1.00 97.88 126 ASP A CA 1
ATOM 993 C C . ASP A 1 126 ? -12.550 -16.661 3.884 1.00 97.88 126 ASP A C 1
ATOM 995 O O . ASP A 1 126 ? -13.363 -15.745 3.689 1.00 97.88 126 ASP A O 1
ATOM 999 N N . ARG A 1 127 ? -11.438 -16.770 3.150 1.00 98.12 127 ARG A N 1
ATOM 1000 C CA . ARG A 1 127 ? -11.126 -15.855 2.045 1.00 98.12 127 ARG A CA 1
ATOM 1001 C C . ARG A 1 127 ? -12.076 -15.998 0.859 1.00 98.12 127 ARG A C 1
ATOM 1003 O O . ARG A 1 127 ? -12.163 -15.051 0.067 1.00 98.12 127 ARG A O 1
ATOM 1010 N N . SER A 1 128 ? -12.802 -17.113 0.732 1.00 98.06 128 SER A N 1
ATOM 1011 C CA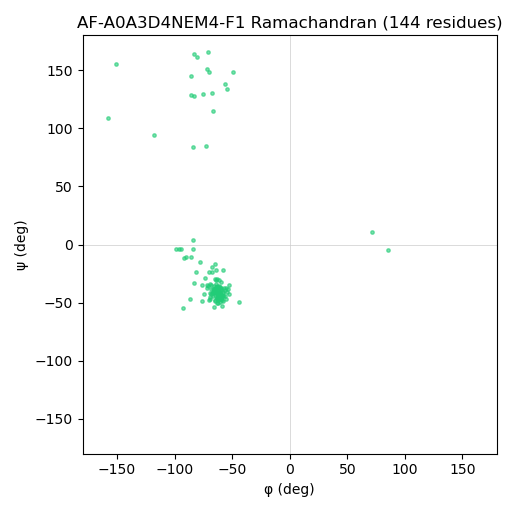 . SER A 1 128 ? -13.722 -17.341 -0.388 1.00 98.06 128 SER A CA 1
ATOM 1012 C C . SER A 1 128 ? -14.826 -16.281 -0.422 1.00 98.06 128 SER A C 1
ATOM 1014 O O . SER A 1 128 ? -15.135 -15.752 -1.487 1.00 98.06 128 SER A O 1
ATOM 1016 N N . LEU A 1 129 ? -15.307 -15.841 0.747 1.00 97.56 129 LEU A N 1
ATOM 1017 C CA . LEU A 1 129 ? -16.334 -14.802 0.880 1.00 97.56 129 LEU A CA 1
ATOM 1018 C C . LEU A 1 129 ? -15.923 -13.461 0.269 1.00 97.56 129 LEU A C 1
ATOM 1020 O O . LEU A 1 129 ? -16.767 -12.675 -0.158 1.00 97.56 129 LEU A O 1
ATOM 1024 N N . HIS A 1 130 ? -14.634 -13.133 0.293 1.00 96.12 130 HIS A N 1
ATOM 1025 C CA . HIS A 1 130 ? -14.122 -11.913 -0.326 1.00 96.12 130 HIS A CA 1
ATOM 1026 C C . HIS A 1 130 ? -13.811 -12.125 -1.806 1.00 96.12 130 HIS A C 1
ATOM 1028 O O . HIS A 1 130 ? -14.196 -11.307 -2.635 1.00 96.12 130 HIS A O 1
ATOM 1034 N N . ARG A 1 131 ? -13.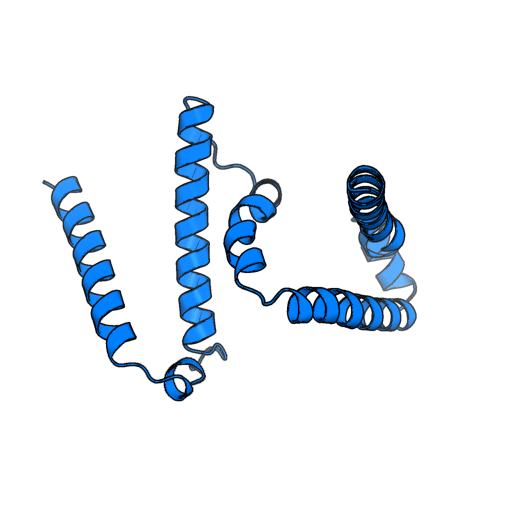113 -13.217 -2.139 1.00 98.25 131 ARG A N 1
ATOM 1035 C CA . ARG A 1 131 ? -12.691 -13.510 -3.515 1.00 98.25 131 ARG A CA 1
ATOM 1036 C C . ARG A 1 131 ? -13.900 -13.692 -4.432 1.00 98.25 131 ARG A C 1
ATOM 1038 O O . ARG A 1 131 ? -13.977 -13.008 -5.445 1.00 98.25 131 ARG A O 1
ATOM 1045 N N . ASN A 1 132 ? -14.867 -14.520 -4.039 1.00 98.06 132 ASN A N 1
ATOM 1046 C CA . ASN A 1 132 ? -16.037 -14.822 -4.863 1.00 98.06 132 ASN A CA 1
ATOM 1047 C C . ASN A 1 132 ? -16.900 -13.580 -5.102 1.00 98.06 132 ASN A C 1
ATOM 1049 O O . ASN A 1 132 ? -17.301 -13.354 -6.231 1.00 98.06 132 ASN A O 1
ATOM 1053 N N . SER A 1 133 ? -17.067 -12.709 -4.097 1.00 96.44 133 SER A N 1
ATOM 1054 C CA . SER A 1 133 ? -17.786 -11.435 -4.268 1.00 96.44 133 SER A CA 1
ATOM 1055 C C . SER A 1 133 ? -17.238 -10.603 -5.433 1.00 96.44 133 SER A C 1
ATOM 1057 O O . SER A 1 133 ? -18.014 -10.054 -6.203 1.00 96.44 133 SER A O 1
ATOM 1059 N N . HIS A 1 134 ? -15.913 -10.519 -5.583 1.00 96.69 134 HIS A N 1
ATOM 1060 C CA . HIS A 1 134 ? -15.295 -9.761 -6.676 1.00 96.69 134 HIS A CA 1
ATOM 1061 C C . HIS A 1 134 ? -15.219 -10.545 -7.987 1.00 96.69 134 HIS A C 1
ATOM 1063 O O . HIS A 1 134 ? -15.326 -9.956 -9.060 1.00 96.69 134 HIS A O 1
ATOM 1069 N N . LEU A 1 135 ? -15.036 -11.866 -7.928 1.00 97.94 135 LEU A N 1
ATOM 1070 C CA . LEU A 1 135 ? -15.083 -12.709 -9.123 1.00 97.94 135 LEU A CA 1
ATOM 1071 C C . LEU A 1 135 ? -16.474 -12.658 -9.768 1.00 97.94 135 LEU A C 1
ATOM 1073 O O . LEU A 1 135 ? -16.560 -12.475 -10.978 1.00 97.94 135 LEU A O 1
ATOM 1077 N N . ASP A 1 136 ? -17.543 -12.699 -8.970 1.00 97.75 136 ASP A N 1
ATOM 1078 C CA . ASP A 1 136 ? -18.924 -12.561 -9.438 1.00 97.75 136 ASP A CA 1
ATOM 1079 C C . ASP A 1 136 ? -19.155 -11.206 -10.131 1.00 97.75 136 ASP A C 1
ATOM 1081 O O . ASP A 1 136 ? -19.767 -11.154 -11.199 1.00 97.75 136 ASP A O 1
ATOM 1085 N N . GLU A 1 137 ? -18.631 -10.107 -9.569 1.00 96.69 137 GLU A N 1
ATOM 1086 C CA . GLU A 1 137 ? -18.680 -8.766 -10.180 1.00 96.69 137 GLU A CA 1
ATOM 1087 C C . GLU A 1 137 ? -17.968 -8.730 -11.544 1.00 96.69 137 GLU A C 1
ATOM 1089 O O . GLU A 1 137 ? -18.501 -8.180 -12.513 1.00 96.69 137 GLU A O 1
ATOM 1094 N N . ILE A 1 138 ? -16.784 -9.346 -11.640 1.00 96.25 138 ILE A N 1
ATOM 1095 C CA . ILE A 1 138 ? -16.009 -9.441 -12.886 1.00 96.25 138 ILE A CA 1
ATOM 1096 C C . ILE A 1 138 ? -16.762 -10.281 -13.921 1.00 96.25 138 ILE A C 1
ATOM 1098 O O . ILE A 1 138 ? -16.914 -9.861 -15.068 1.00 96.25 138 ILE A O 1
ATOM 1102 N N . GLU A 1 139 ? -17.256 -11.455 -13.534 1.00 97.31 139 GLU A N 1
ATOM 1103 C CA . GLU A 1 139 ? -17.999 -12.337 -14.430 1.00 97.31 139 GLU A CA 1
ATOM 1104 C C . GLU A 1 139 ? -19.291 -11.695 -14.932 1.00 97.31 139 GLU A C 1
ATOM 1106 O O . GLU A 1 139 ? -19.619 -11.821 -16.113 1.00 97.31 139 GLU A O 1
ATOM 1111 N N . ALA A 1 140 ? -20.032 -11.016 -14.054 1.00 96.25 140 ALA A N 1
ATOM 1112 C CA . ALA A 1 140 ? -21.245 -10.302 -14.425 1.00 96.25 140 ALA A CA 1
ATOM 1113 C C . ALA A 1 140 ? -20.946 -9.215 -15.465 1.00 96.25 140 ALA A C 1
ATOM 1115 O O . ALA A 1 140 ? -21.656 -9.124 -16.466 1.00 96.25 140 ALA A O 1
ATOM 1116 N N . LEU A 1 141 ? -19.869 -8.445 -15.274 1.00 95.25 141 LEU A N 1
ATOM 1117 C CA . LEU A 1 141 ? -19.429 -7.438 -16.239 1.00 95.25 141 LEU A CA 1
ATOM 1118 C C . LEU A 1 141 ? -19.084 -8.068 -17.596 1.00 95.25 141 LEU A C 1
ATOM 1120 O O . LEU A 1 141 ? -19.579 -7.609 -18.625 1.00 95.25 141 LEU A O 1
ATOM 1124 N N . LEU A 1 142 ? -18.276 -9.131 -17.608 1.00 94.50 142 LEU A N 1
ATOM 1125 C CA . LEU A 1 142 ? -17.845 -9.787 -18.847 1.00 94.50 142 LEU A CA 1
ATOM 1126 C C . LEU A 1 142 ? -19.016 -10.418 -19.613 1.00 94.50 142 LEU A C 1
ATOM 1128 O O . LEU A 1 142 ? -19.062 -10.307 -20.831 1.00 94.50 142 LEU A O 1
ATOM 1132 N N . LYS A 1 143 ? -20.011 -10.981 -18.913 1.00 90.56 143 LYS A N 1
ATOM 1133 C CA . LYS A 1 143 ? -21.246 -11.513 -19.524 1.00 90.56 143 LYS A CA 1
ATOM 1134 C C . LYS A 1 143 ? -22.101 -10.440 -20.212 1.00 90.56 143 LYS A C 1
ATOM 1136 O O . LYS A 1 143 ? -22.929 -10.783 -21.046 1.00 90.56 143 LYS A O 1
ATOM 1141 N N . THR A 1 144 ? -21.946 -9.166 -19.847 1.00 78.69 144 THR A N 1
ATOM 1142 C CA . THR A 1 144 ? -22.677 -8.038 -20.461 1.00 78.69 144 THR A CA 1
ATOM 1143 C C . THR A 1 144 ? -21.915 -7.341 -21.590 1.00 78.69 144 THR A C 1
ATOM 1145 O O . THR A 1 144 ? -22.450 -6.413 -22.194 1.00 78.69 144 THR A O 1
ATOM 1148 N N . ALA A 1 145 ? -20.669 -7.746 -21.847 1.00 64.19 145 ALA A N 1
ATOM 1149 C CA . ALA A 1 145 ? -19.809 -7.169 -22.879 1.00 64.19 145 ALA A CA 1
ATOM 1150 C C . ALA A 1 145 ? -19.834 -7.948 -24.213 1.00 64.19 145 ALA A C 1
ATOM 1152 O O . ALA A 1 145 ? -19.220 -7.484 -25.177 1.00 64.19 145 ALA A O 1
ATOM 1153 N N . ASP A 1 146 ? -20.547 -9.079 -24.251 1.00 49.34 146 ASP A N 1
ATOM 1154 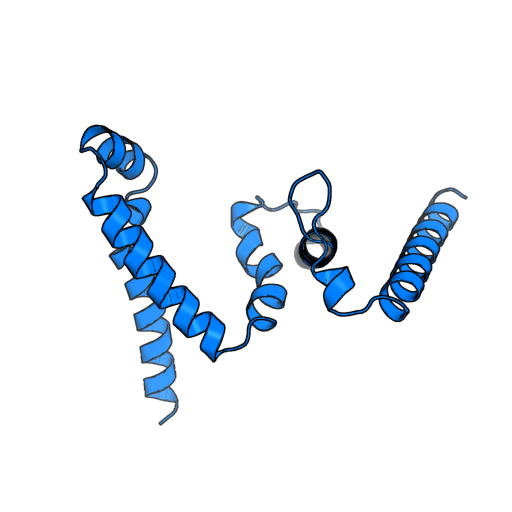C CA . ASP A 1 146 ? -20.894 -9.869 -25.445 1.00 49.34 146 ASP A CA 1
ATOM 1155 C C . ASP A 1 146 ? -22.256 -9.442 -26.030 1.00 49.34 146 ASP A C 1
ATOM 1157 O O . ASP A 1 146 ? -22.407 -9.480 -27.275 1.00 49.34 146 ASP A O 1
#

Secondary structure (DSSP, 8-state):
-HHHHHHHHHHHHHHHHHHHHHT--HHHHTPBPTTS-BHHHHHHHHHHHHHHHHHHHHHHHHHTS-----HHHHHHHHHHHHHHHS-HHHHHHHHHHHHHHHHHHHHHS-HHHHHHHHHH-HHHH-THHHHHHHHHHHHHHHHT--

pLDDT: mean 93.56, std 7.88, range [49.34, 98.56]

Mean predicted aligned error: 5.56 Å